Protein AF-A0A7W3TZZ7-F1 (afdb_monomer_lite)

pLDDT: mean 85.9, std 15.06, range [42.97, 97.88]

Foldseek 3Di:
DPPPPVVVVVLVVVLVVLLVVLLVVLVVVDPDLVSSLVVLVVVLVVLPPPDDDPVSVVVSVSSVSSSVVNNVVSVVVVVPPPPPPPPPDD

Sequence (90 aa):
MKDLGQWTEEFKEAAKKLANELVNEAKEESNTYGEATRYIKRLNQQAYGDITDPEDHAGMKVNDAVCGLAIRMIHDEERSLPISRGENND

Radius of gyration: 17.14 Å; chains: 1; bounding box: 43×38×49 Å

Organism: NCBI:txid2759855

Secondary structure (DSSP, 8-state):
---HHHHHHHHHHHHHHHHHHHHHHHHHS-SSHHHHHHHHHHHHHHTTS---SHHHHHHHHHHHHHHHHHHHHHHHHHHHS---------

Structure (mmCIF, N/CA/C/O backbone):
data_AF-A0A7W3TZZ7-F1
#
_entry.id   AF-A0A7W3TZZ7-F1
#
loop_
_atom_site.group_PDB
_atom_site.id
_atom_site.type_symbol
_atom_site.label_atom_id
_atom_site.label_alt_id
_atom_site.label_comp_id
_atom_site.label_asym_id
_atom_site.label_entity_id
_atom_site.label_seq_id
_atom_site.pdbx_PDB_ins_code
_atom_site.Cartn_x
_atom_site.Cartn_y
_atom_site.Cartn_z
_atom_site.occupancy
_atom_site.B_iso_or_equiv
_atom_site.auth_seq_id
_atom_site.auth_comp_id
_atom_site.auth_asym_id
_atom_site.auth_atom_id
_atom_site.pdbx_PDB_model_num
ATOM 1 N N . MET A 1 1 ? 16.356 -22.850 -17.080 1.00 52.34 1 MET A N 1
ATOM 2 C CA . MET A 1 1 ? 15.120 -22.038 -17.075 1.00 52.34 1 MET A CA 1
ATOM 3 C C . MET A 1 1 ? 15.268 -21.090 -15.895 1.00 52.34 1 MET A C 1
ATOM 5 O O . MET A 1 1 ? 15.545 -21.601 -14.819 1.00 52.34 1 MET A O 1
ATOM 9 N N . LYS A 1 2 ? 15.269 -19.759 -16.082 1.00 57.59 2 LYS A N 1
ATOM 10 C CA . LYS A 1 2 ? 15.344 -18.839 -14.930 1.00 57.59 2 LYS A CA 1
ATOM 11 C C . LYS A 1 2 ? 14.116 -19.102 -14.060 1.00 57.59 2 LYS A C 1
ATOM 13 O O . LYS A 1 2 ? 13.016 -19.170 -14.604 1.00 57.59 2 LYS A O 1
ATOM 18 N N . ASP A 1 3 ? 14.324 -19.314 -12.767 1.00 65.38 3 ASP A N 1
ATOM 19 C CA . ASP A 1 3 ? 13.239 -19.531 -11.820 1.00 65.38 3 ASP A CA 1
ATOM 20 C C . ASP A 1 3 ? 12.439 -18.229 -11.688 1.00 65.38 3 ASP A C 1
ATOM 22 O O . ASP A 1 3 ? 12.854 -17.280 -11.026 1.00 65.38 3 ASP A O 1
ATOM 26 N N . LEU A 1 4 ? 11.317 -18.151 -12.407 1.00 66.38 4 LEU A N 1
ATOM 27 C CA . LEU A 1 4 ? 10.404 -17.005 -12.367 1.00 66.38 4 LEU A CA 1
ATOM 28 C C . LEU A 1 4 ? 9.745 -16.854 -10.980 1.00 66.38 4 LEU A C 1
ATOM 30 O O . LEU A 1 4 ? 9.195 -15.793 -10.675 1.00 66.38 4 LEU A O 1
ATOM 34 N N . GLY A 1 5 ? 9.808 -17.896 -10.140 1.00 80.12 5 GLY A N 1
ATOM 35 C CA . GLY A 1 5 ? 9.266 -17.905 -8.786 1.00 80.12 5 GLY A CA 1
ATOM 36 C C . GLY A 1 5 ? 10.013 -16.966 -7.844 1.00 80.12 5 GLY A C 1
ATOM 37 O O . GLY A 1 5 ? 9.366 -16.201 -7.132 1.00 80.12 5 GLY A O 1
ATOM 38 N N . GLN A 1 6 ? 11.350 -16.941 -7.899 1.00 88.00 6 GLN A N 1
ATOM 39 C CA . GLN A 1 6 ? 12.155 -16.094 -7.010 1.00 88.00 6 GLN A CA 1
ATOM 40 C C . GLN A 1 6 ? 11.831 -14.605 -7.198 1.00 88.00 6 GLN A C 1
ATOM 42 O O . GLN A 1 6 ? 11.553 -13.905 -6.229 1.00 88.00 6 GLN A O 1
ATOM 47 N N . TRP A 1 7 ? 11.779 -14.142 -8.450 1.00 86.44 7 TRP A N 1
ATOM 48 C CA . TRP A 1 7 ? 11.436 -12.751 -8.765 1.00 86.44 7 TRP A CA 1
ATOM 49 C C . TRP A 1 7 ? 10.030 -12.372 -8.281 1.00 86.44 7 TRP A C 1
ATOM 51 O O . TRP A 1 7 ? 9.800 -11.275 -7.776 1.00 86.44 7 TRP A O 1
ATOM 61 N N . THR A 1 8 ? 9.080 -13.298 -8.419 1.00 89.19 8 THR A N 1
ATOM 62 C CA . THR A 1 8 ? 7.697 -13.085 -7.981 1.00 89.19 8 THR A CA 1
ATOM 63 C C . THR A 1 8 ? 7.605 -12.951 -6.461 1.00 89.19 8 THR A C 1
ATOM 65 O O . THR A 1 8 ? 6.885 -12.081 -5.973 1.00 89.19 8 THR A O 1
ATOM 68 N N . GLU A 1 9 ? 8.325 -13.783 -5.707 1.00 91.56 9 GLU A N 1
ATOM 69 C CA . GLU A 1 9 ? 8.326 -13.714 -4.242 1.00 91.56 9 GLU A CA 1
ATOM 70 C C . GLU A 1 9 ? 9.053 -12.474 -3.718 1.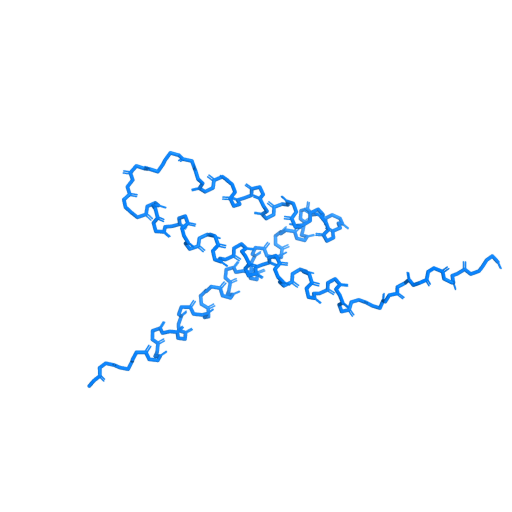00 91.56 9 GLU A C 1
ATOM 72 O O . GLU A 1 9 ? 8.522 -11.787 -2.849 1.00 91.56 9 GLU A O 1
ATOM 77 N N . GLU A 1 10 ? 10.198 -12.109 -4.298 1.00 92.31 10 GLU A N 1
ATOM 78 C CA . GLU A 1 10 ? 10.901 -10.869 -3.944 1.00 92.31 10 GLU A CA 1
ATOM 79 C C . GLU A 1 10 ? 10.006 -9.638 -4.147 1.00 92.31 10 GLU A C 1
ATOM 81 O O . GLU A 1 10 ? 9.934 -8.766 -3.279 1.00 92.31 10 GLU A O 1
ATOM 86 N N . PHE A 1 11 ? 9.256 -9.594 -5.253 1.00 90.12 11 PHE A N 1
ATOM 87 C CA . PHE A 1 11 ? 8.325 -8.500 -5.521 1.00 90.12 11 PHE A CA 1
ATOM 88 C C . PHE A 1 11 ? 7.158 -8.462 -4.524 1.00 90.12 11 PHE A C 1
ATOM 90 O O . PHE A 1 11 ? 6.782 -7.385 -4.057 1.00 90.12 11 PHE A O 1
ATOM 97 N N . LYS A 1 12 ? 6.595 -9.622 -4.156 1.00 91.94 12 LYS A N 1
ATOM 98 C CA . LYS A 1 12 ? 5.536 -9.707 -3.135 1.00 91.94 12 LYS A CA 1
ATOM 99 C C . LYS A 1 12 ? 6.025 -9.226 -1.774 1.00 91.94 12 LYS A C 1
ATOM 101 O O . LYS A 1 12 ? 5.325 -8.450 -1.127 1.00 91.94 12 LYS A O 1
ATOM 106 N N . GLU A 1 13 ? 7.206 -9.665 -1.349 1.00 94.31 13 GLU A N 1
ATOM 107 C CA . GLU A 1 13 ? 7.787 -9.263 -0.067 1.00 94.31 13 GLU A CA 1
ATOM 108 C C . GLU A 1 13 ? 8.114 -7.766 -0.045 1.00 94.31 13 GLU A C 1
ATOM 110 O O . GLU A 1 13 ? 7.798 -7.085 0.932 1.00 94.31 13 GLU A O 1
ATOM 115 N N . ALA A 1 14 ? 8.641 -7.214 -1.142 1.00 94.81 14 ALA A N 1
ATOM 116 C CA . ALA A 1 14 ? 8.868 -5.776 -1.269 1.00 94.81 14 ALA A CA 1
ATOM 117 C C . ALA A 1 14 ? 7.556 -4.975 -1.180 1.00 94.81 14 ALA A C 1
ATOM 119 O O . ALA A 1 14 ? 7.459 -4.036 -0.387 1.00 94.81 14 ALA A O 1
ATOM 120 N N . ALA A 1 15 ? 6.522 -5.372 -1.931 1.00 94.81 15 ALA A N 1
ATOM 121 C CA . ALA A 1 15 ? 5.218 -4.711 -1.901 1.00 94.81 15 ALA A CA 1
ATOM 122 C C . ALA A 1 15 ? 4.563 -4.792 -0.514 1.00 94.81 15 ALA A C 1
ATOM 124 O O . ALA A 1 15 ? 4.008 -3.808 -0.028 1.00 94.81 15 ALA A O 1
ATOM 125 N N . LYS A 1 16 ? 4.664 -5.948 0.152 1.00 95.94 16 LYS A N 1
ATOM 126 C CA . LYS A 1 16 ? 4.163 -6.152 1.515 1.00 95.94 16 LYS A CA 1
ATOM 127 C C . LYS A 1 16 ? 4.906 -5.285 2.527 1.00 95.94 16 LYS A C 1
ATOM 129 O O . LYS A 1 16 ? 4.267 -4.699 3.396 1.00 95.94 16 LYS A O 1
ATOM 134 N N . LYS A 1 17 ? 6.234 -5.189 2.427 1.00 97.31 17 LYS A N 1
ATOM 135 C CA . LYS A 1 17 ? 7.043 -4.327 3.295 1.00 97.31 17 LYS A CA 1
ATOM 136 C C . LYS A 1 17 ? 6.611 -2.863 3.168 1.00 97.31 17 LYS A C 1
ATOM 138 O O . LYS A 1 17 ? 6.282 -2.257 4.181 1.00 97.31 17 LYS A O 1
ATOM 143 N N . LEU A 1 18 ? 6.527 -2.347 1.940 1.00 97.25 18 LEU A N 1
ATOM 144 C CA . LEU A 1 18 ? 6.088 -0.972 1.676 1.00 97.25 18 LEU A CA 1
ATOM 145 C C . LEU A 1 18 ? 4.652 -0.721 2.154 1.00 97.25 18 LEU A C 1
ATOM 147 O O . LEU A 1 18 ? 4.369 0.312 2.752 1.00 97.25 18 LEU A O 1
ATOM 151 N N . ALA A 1 19 ? 3.744 -1.678 1.943 1.00 97.56 19 ALA A N 1
ATOM 152 C CA . ALA A 1 19 ? 2.371 -1.555 2.419 1.00 97.56 19 ALA A CA 1
ATOM 153 C C . ALA A 1 19 ? 2.296 -1.506 3.953 1.00 97.56 19 ALA A C 1
ATOM 155 O O . ALA A 1 19 ? 1.538 -0.705 4.484 1.00 97.56 19 ALA A O 1
ATOM 156 N N . ASN A 1 20 ? 3.091 -2.309 4.670 1.00 97.88 20 ASN A N 1
ATOM 157 C CA . ASN A 1 20 ? 3.154 -2.255 6.135 1.00 97.88 20 ASN A CA 1
ATOM 158 C C . ASN A 1 20 ? 3.663 -0.902 6.646 1.00 97.88 20 ASN A C 1
ATOM 160 O O . ASN A 1 20 ? 3.086 -0.358 7.583 1.00 97.88 20 ASN A O 1
ATOM 164 N N . GLU A 1 21 ? 4.727 -0.368 6.041 1.00 97.50 21 GLU A N 1
ATOM 165 C CA . GLU A 1 21 ? 5.266 0.955 6.385 1.00 97.50 21 GLU A CA 1
ATOM 166 C C . GLU A 1 21 ? 4.190 2.035 6.202 1.00 97.50 21 GLU A C 1
ATOM 168 O O . GLU A 1 21 ? 3.905 2.784 7.135 1.00 97.50 21 GLU A O 1
ATOM 173 N N . LEU A 1 22 ? 3.496 2.019 5.059 1.00 97.12 22 LEU A N 1
ATOM 174 C CA . LEU A 1 22 ? 2.411 2.951 4.760 1.00 97.12 22 LEU A CA 1
ATOM 175 C C . LEU A 1 22 ? 1.202 2.801 5.701 1.00 97.12 22 LEU A C 1
ATOM 177 O O . LEU A 1 22 ? 0.581 3.796 6.067 1.00 97.12 22 LEU A O 1
ATOM 181 N N . VAL A 1 23 ? 0.843 1.575 6.097 1.00 97.56 23 VAL A N 1
ATOM 182 C CA . VAL A 1 23 ? -0.229 1.342 7.082 1.00 97.56 23 VAL A CA 1
ATOM 183 C C . VAL A 1 23 ? 0.153 1.920 8.443 1.00 97.56 23 VAL A C 1
ATOM 185 O O . VAL A 1 23 ? -0.688 2.558 9.072 1.00 97.56 23 VAL A O 1
ATOM 188 N N . ASN A 1 24 ? 1.392 1.713 8.896 1.00 97.25 24 ASN A N 1
ATOM 189 C CA . ASN A 1 24 ? 1.860 2.251 10.174 1.00 97.25 24 ASN A CA 1
ATOM 190 C C . ASN A 1 24 ? 1.821 3.780 10.169 1.00 97.25 24 ASN A C 1
ATOM 192 O O . ASN A 1 24 ? 1.193 4.364 11.046 1.00 97.25 24 ASN A O 1
ATOM 196 N N . GLU A 1 25 ? 2.377 4.410 9.134 1.00 97.25 25 GLU A N 1
ATOM 197 C CA . GLU A 1 25 ? 2.341 5.866 8.964 1.00 97.25 25 GLU A CA 1
ATOM 198 C C . GLU A 1 25 ? 0.898 6.395 8.942 1.00 97.25 25 GLU A C 1
ATOM 200 O O . GLU A 1 25 ? 0.546 7.315 9.677 1.00 97.25 25 GLU A O 1
ATOM 205 N N . ALA A 1 26 ? 0.007 5.757 8.175 1.00 96.38 26 ALA A N 1
ATOM 206 C CA . ALA A 1 26 ? -1.392 6.166 8.106 1.00 96.38 26 ALA A CA 1
ATOM 207 C C . ALA A 1 26 ? -2.108 6.083 9.465 1.00 96.38 26 ALA A C 1
ATOM 209 O O . ALA A 1 26 ? -3.017 6.876 9.713 1.00 96.38 26 ALA A O 1
ATOM 210 N N . LYS A 1 27 ? -1.731 5.130 10.328 1.00 94.00 27 LYS A N 1
ATOM 211 C CA . LYS A 1 27 ? -2.285 4.965 11.683 1.00 94.00 27 LYS A CA 1
ATOM 212 C C . LYS A 1 27 ? -1.662 5.927 12.692 1.00 94.00 27 LYS A C 1
ATOM 214 O O . LYS A 1 27 ? -2.347 6.305 13.634 1.00 94.00 27 LYS A O 1
ATOM 219 N N . GLU A 1 28 ? -0.411 6.331 12.502 1.00 95.88 28 GLU A N 1
ATOM 220 C CA . GLU A 1 28 ? 0.228 7.383 13.302 1.00 95.88 28 GLU A CA 1
ATOM 221 C C . GLU A 1 28 ? -0.395 8.760 13.010 1.00 95.88 28 GLU A C 1
ATOM 223 O O . GLU A 1 28 ? -0.638 9.539 13.929 1.00 95.88 28 GLU A O 1
ATOM 228 N N . GLU A 1 29 ? -0.748 9.019 11.748 1.00 93.25 29 GLU A N 1
ATOM 229 C CA . GLU A 1 29 ? -1.324 10.288 11.277 1.00 93.25 29 GLU A CA 1
ATOM 230 C C . GLU A 1 29 ? -2.862 10.378 11.400 1.00 93.25 29 GLU A C 1
ATOM 232 O O . GLU A 1 29 ? -3.472 11.368 10.983 1.00 93.25 29 GLU A O 1
ATOM 237 N N . SER A 1 30 ? -3.531 9.346 11.929 1.00 93.25 30 SER A N 1
ATOM 238 C CA . SER A 1 30 ? -5.000 9.251 11.933 1.00 93.25 30 SER A CA 1
ATOM 239 C C . SER A 1 30 ? -5.568 8.711 13.241 1.00 93.25 30 SER A C 1
ATOM 241 O O . SER A 1 30 ? -5.027 7.788 13.835 1.00 93.25 30 SER A O 1
ATOM 243 N N . ASN A 1 31 ? -6.746 9.198 13.643 1.00 89.44 31 ASN A N 1
ATOM 244 C CA . ASN A 1 31 ? -7.426 8.722 14.853 1.00 89.44 31 ASN A CA 1
ATOM 245 C C . ASN A 1 31 ? -8.410 7.575 14.576 1.00 89.44 31 ASN A C 1
ATOM 247 O O . ASN A 1 31 ? -8.873 6.909 15.501 1.00 89.44 31 ASN A O 1
ATOM 251 N N . THR A 1 32 ? -8.778 7.354 13.309 1.00 92.06 32 THR A N 1
ATOM 252 C CA . THR A 1 32 ? -9.745 6.322 12.902 1.00 92.06 32 THR A CA 1
ATOM 253 C C . THR A 1 32 ? -9.290 5.565 11.653 1.00 92.06 32 THR A C 1
ATOM 255 O O . THR A 1 32 ? -8.577 6.110 10.810 1.00 92.06 32 THR A O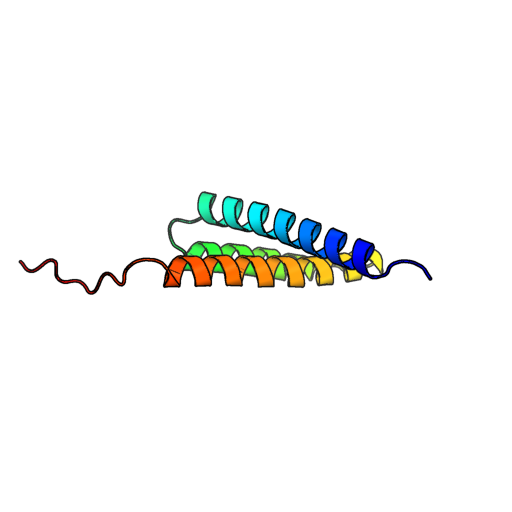 1
ATOM 258 N N . TYR A 1 33 ? -9.782 4.333 11.465 1.00 90.94 33 TYR A N 1
ATOM 259 C CA . TYR A 1 33 ? -9.555 3.549 10.237 1.00 90.94 33 TYR A CA 1
ATOM 260 C C . TYR A 1 33 ? -10.029 4.282 8.971 1.00 90.94 33 TYR A C 1
ATOM 262 O O . TYR A 1 33 ? -9.383 4.225 7.919 1.00 90.94 33 TYR A O 1
ATOM 270 N N . GLY A 1 34 ? -11.132 5.032 9.073 1.00 91.19 34 GLY A N 1
ATOM 271 C CA . GLY A 1 34 ? -11.638 5.864 7.983 1.00 91.19 34 GLY A CA 1
ATOM 272 C C . GLY A 1 34 ? -10.694 7.014 7.617 1.00 91.19 34 GLY A C 1
ATOM 273 O O . GLY A 1 34 ? -10.517 7.309 6.434 1.00 91.19 34 GLY A O 1
ATOM 274 N N . GLU A 1 35 ? -10.061 7.651 8.604 1.00 93.12 35 GLU A N 1
ATOM 275 C CA . GLU A 1 35 ? -9.040 8.684 8.384 1.00 93.12 35 GLU A CA 1
ATOM 276 C C . GLU A 1 35 ? -7.762 8.101 7.778 1.00 93.12 35 GLU A C 1
ATOM 278 O O . GLU A 1 35 ? -7.306 8.626 6.760 1.00 93.12 35 GLU A O 1
ATOM 283 N N . ALA A 1 36 ? -7.282 6.963 8.287 1.00 95.44 36 ALA A N 1
ATOM 284 C CA . ALA A 1 36 ? -6.111 6.268 7.751 1.00 95.44 36 ALA A CA 1
ATOM 285 C C . ALA A 1 36 ? -6.329 5.843 6.285 1.00 95.44 36 ALA A C 1
ATOM 287 O O . ALA A 1 36 ? -5.490 6.062 5.412 1.00 95.44 36 ALA A O 1
ATOM 288 N N . THR A 1 37 ? -7.526 5.349 5.955 1.00 95.69 37 THR A N 1
ATOM 289 C CA . THR A 1 37 ? -7.905 5.045 4.564 1.00 95.69 37 THR A CA 1
ATOM 290 C C . THR A 1 37 ? -7.890 6.296 3.678 1.00 95.69 37 THR A C 1
ATOM 292 O O . THR A 1 37 ? -7.458 6.247 2.523 1.00 95.69 37 THR A O 1
ATOM 295 N N . ARG A 1 38 ? -8.379 7.439 4.182 1.00 95.88 38 ARG A N 1
ATOM 296 C CA . ARG A 1 38 ?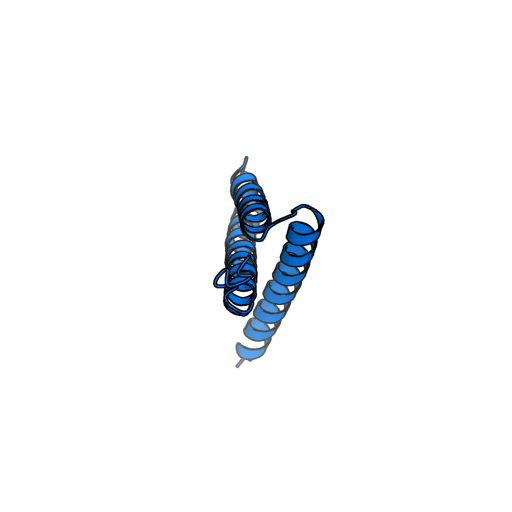 -8.349 8.715 3.444 1.00 95.88 38 ARG A CA 1
ATOM 297 C C . ARG A 1 38 ? -6.934 9.267 3.300 1.00 95.88 38 ARG A C 1
ATOM 299 O O . ARG A 1 38 ? -6.674 9.941 2.306 1.00 95.88 38 ARG A O 1
ATOM 306 N N . TYR A 1 39 ? -6.053 9.034 4.270 1.00 95.94 39 TYR A N 1
ATOM 307 C CA . TYR A 1 39 ? -4.636 9.383 4.185 1.00 95.94 39 TYR A CA 1
ATOM 308 C C . TYR A 1 39 ? -3.990 8.682 2.984 1.00 95.94 39 TYR A C 1
ATOM 310 O O . TYR A 1 39 ? -3.538 9.345 2.052 1.00 95.94 39 TYR A O 1
ATOM 318 N N . ILE A 1 40 ? -4.107 7.353 2.918 1.00 96.81 40 ILE A N 1
ATOM 319 C CA . ILE A 1 40 ? -3.526 6.547 1.834 1.00 96.81 40 ILE A CA 1
ATOM 320 C C . ILE A 1 40 ? -4.100 6.930 0.464 1.00 96.81 40 ILE A C 1
ATOM 322 O O . ILE A 1 40 ? -3.367 7.041 -0.515 1.00 96.81 40 ILE A O 1
ATOM 326 N N . LYS A 1 41 ? -5.411 7.194 0.372 1.00 95.31 41 LYS A N 1
ATOM 327 C CA . LYS A 1 41 ? -6.028 7.645 -0.889 1.00 95.31 41 LYS A CA 1
ATOM 328 C C . LYS A 1 41 ? -5.469 8.981 -1.382 1.00 95.31 41 LYS A C 1
ATOM 330 O O . LYS A 1 41 ? -5.329 9.151 -2.590 1.00 95.31 41 LYS A O 1
ATOM 335 N N . ARG A 1 42 ? -5.171 9.916 -0.473 1.00 94.12 42 ARG A N 1
ATOM 336 C CA . ARG A 1 42 ? -4.565 11.211 -0.822 1.00 94.12 42 ARG A CA 1
ATOM 337 C C . ARG A 1 42 ? -3.145 11.021 -1.346 1.00 94.12 42 ARG A C 1
ATOM 339 O O . ARG A 1 42 ? -2.837 11.558 -2.404 1.00 94.12 42 ARG A O 1
ATOM 346 N N . LEU A 1 43 ? -2.341 10.201 -0.670 1.00 92.12 43 LEU A N 1
ATOM 347 C CA . LEU A 1 43 ? -0.998 9.846 -1.130 1.00 92.12 43 LEU A CA 1
ATOM 348 C C . LEU A 1 43 ? -1.045 9.190 -2.517 1.00 92.12 43 LEU A C 1
ATOM 350 O O . LEU A 1 43 ? -0.298 9.582 -3.410 1.00 92.12 43 LEU A O 1
ATOM 354 N N . ASN A 1 44 ? -1.992 8.272 -2.753 1.00 93.12 44 ASN A N 1
ATOM 355 C CA . ASN A 1 44 ? -2.125 7.647 -4.069 1.00 93.12 44 ASN A CA 1
ATOM 356 C C . ASN A 1 44 ? -2.436 8.653 -5.182 1.00 93.12 44 ASN A C 1
ATOM 358 O O . ASN A 1 44 ? -1.890 8.549 -6.271 1.00 93.12 44 ASN A O 1
ATOM 362 N N . GLN A 1 45 ? -3.286 9.646 -4.918 1.00 90.06 45 GLN A N 1
ATOM 363 C CA . GLN A 1 45 ? -3.613 10.682 -5.903 1.00 90.06 45 GLN A CA 1
ATOM 364 C C . GLN A 1 45 ? -2.423 11.591 -6.223 1.00 90.06 45 GLN A C 1
ATOM 366 O O . GLN A 1 45 ? -2.297 12.038 -7.359 1.00 90.06 45 GLN A O 1
ATOM 371 N N . GLN A 1 46 ? -1.538 11.844 -5.256 1.00 87.81 46 GLN A N 1
ATOM 372 C CA . GLN A 1 46 ? -0.341 12.662 -5.474 1.00 87.81 46 GLN A CA 1
ATOM 373 C C . GLN A 1 46 ? 0.658 12.002 -6.434 1.00 87.81 46 GLN A C 1
ATOM 375 O O . GLN A 1 46 ? 1.380 12.711 -7.130 1.00 87.81 46 GLN A O 1
ATOM 380 N N . ALA A 1 47 ? 0.655 10.669 -6.533 1.00 83.62 47 ALA A N 1
ATOM 381 C CA . ALA A 1 47 ? 1.510 9.932 -7.465 1.00 83.62 47 ALA A CA 1
ATOM 382 C C . ALA A 1 47 ? 1.137 10.134 -8.950 1.00 83.62 47 ALA A C 1
ATOM 384 O O . ALA A 1 47 ? 1.917 9.781 -9.827 1.00 83.62 47 ALA A O 1
ATOM 385 N N . TYR A 1 48 ? -0.030 10.720 -9.240 1.00 82.25 48 TYR A N 1
ATOM 386 C CA . TYR A 1 48 ? -0.505 11.039 -10.594 1.00 82.25 48 TYR A CA 1
ATOM 387 C C . TYR A 1 48 ? -0.172 12.483 -11.020 1.00 82.25 48 TYR A C 1
ATOM 389 O O . TYR A 1 48 ? -0.893 13.068 -11.827 1.00 82.25 48 TYR A O 1
ATOM 397 N N . GLY A 1 49 ? 0.868 13.083 -10.430 1.00 81.00 49 GLY A N 1
ATOM 398 C CA . GLY A 1 49 ? 1.348 14.429 -10.753 1.00 81.00 49 GLY A CA 1
ATOM 399 C C . GLY A 1 49 ? 1.988 14.546 -12.144 1.00 81.00 49 GLY A C 1
ATOM 400 O O . GLY A 1 49 ? 1.540 13.930 -13.109 1.00 81.00 49 GLY A O 1
ATOM 401 N N . ASP A 1 50 ? 3.032 15.370 -12.263 1.00 71.75 50 ASP A N 1
ATOM 402 C CA . ASP A 1 50 ? 3.715 15.604 -13.542 1.00 71.75 50 ASP A CA 1
ATOM 403 C C . ASP A 1 50 ? 4.613 14.402 -13.886 1.00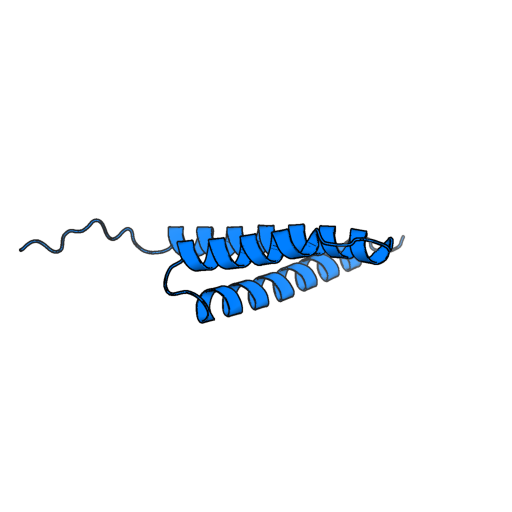 71.75 50 ASP A C 1
ATOM 405 O O . ASP A 1 50 ? 5.751 14.302 -13.436 1.00 71.75 50 ASP A O 1
ATOM 409 N N . ILE A 1 51 ? 4.048 13.433 -14.610 1.00 79.00 51 ILE A N 1
ATOM 410 C CA . ILE A 1 51 ? 4.730 12.206 -15.038 1.00 79.00 51 ILE A CA 1
ATOM 411 C C . ILE A 1 51 ? 5.426 12.504 -16.361 1.00 79.00 51 ILE A C 1
ATOM 413 O O . ILE A 1 51 ? 4.792 12.493 -17.421 1.00 79.00 51 ILE A O 1
ATOM 417 N N . THR A 1 52 ? 6.724 12.782 -16.298 1.00 79.69 52 THR A N 1
ATOM 418 C CA . THR A 1 52 ? 7.520 13.128 -17.481 1.00 79.69 52 THR A CA 1
ATOM 419 C C . THR A 1 52 ? 8.337 11.953 -18.004 1.00 79.69 52 THR A C 1
ATOM 421 O O . THR A 1 52 ? 8.517 11.859 -19.220 1.00 79.69 52 THR A O 1
ATOM 424 N N . ASP A 1 53 ? 8.748 11.025 -17.129 1.00 86.94 53 ASP A N 1
ATOM 425 C CA . ASP A 1 53 ? 9.618 9.904 -17.491 1.00 86.94 53 ASP A CA 1
ATOM 426 C C . ASP A 1 53 ? 8.929 8.522 -17.362 1.00 86.94 53 ASP A C 1
ATOM 428 O O . ASP A 1 53 ? 8.014 8.330 -16.551 1.00 86.94 53 ASP A O 1
ATOM 432 N N . PRO A 1 54 ? 9.333 7.507 -18.158 1.00 85.31 54 PRO A N 1
ATOM 433 C CA . PRO A 1 54 ? 8.781 6.149 -18.072 1.00 85.31 54 PRO A CA 1
ATOM 434 C C . PRO A 1 54 ? 8.901 5.509 -16.680 1.00 85.31 54 PRO A C 1
ATOM 436 O O . PRO A 1 54 ? 8.029 4.735 -16.271 1.00 85.31 54 PRO A O 1
ATOM 439 N N . GLU A 1 55 ? 9.966 5.827 -15.949 1.00 89.38 55 GLU A N 1
ATOM 440 C CA . GLU A 1 55 ? 10.212 5.385 -14.580 1.00 89.38 55 GLU A CA 1
ATOM 441 C C . GLU A 1 55 ? 9.180 5.958 -13.602 1.00 89.38 55 GLU A C 1
ATOM 443 O O . GLU A 1 55 ? 8.701 5.220 -12.740 1.00 89.38 55 GLU A O 1
ATOM 448 N N . ASP A 1 56 ? 8.756 7.212 -13.783 1.00 86.81 56 ASP A N 1
ATOM 449 C CA . ASP A 1 56 ? 7.690 7.828 -12.982 1.00 86.81 56 ASP A CA 1
ATOM 450 C C . ASP A 1 56 ? 6.358 7.114 -13.218 1.00 86.81 56 ASP A C 1
ATOM 452 O O . ASP A 1 56 ? 5.609 6.823 -12.283 1.00 86.81 56 ASP A O 1
ATOM 456 N N . HIS A 1 57 ? 6.085 6.736 -14.471 1.00 87.81 57 HIS A N 1
ATOM 457 C CA . HIS A 1 57 ? 4.889 5.970 -14.807 1.00 87.81 57 HIS A CA 1
ATOM 458 C C . HIS A 1 57 ? 4.907 4.571 -14.166 1.00 87.81 57 HIS A C 1
ATOM 460 O O . HIS A 1 57 ? 3.878 4.085 -13.684 1.00 87.81 57 HIS A O 1
ATOM 466 N N . ALA A 1 58 ? 6.068 3.909 -14.132 1.00 88.81 58 ALA A N 1
ATOM 467 C CA . ALA A 1 58 ? 6.2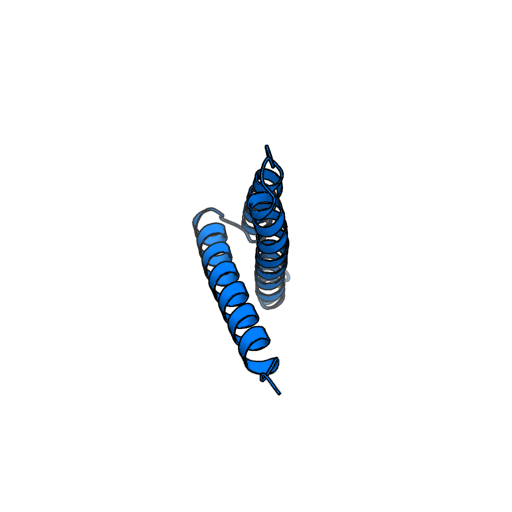28 2.645 -13.415 1.00 88.81 58 ALA A CA 1
ATOM 468 C C . ALA A 1 58 ? 6.058 2.834 -11.897 1.00 88.81 58 ALA A C 1
ATOM 470 O O . ALA A 1 58 ? 5.341 2.056 -11.263 1.00 88.81 58 ALA A O 1
ATOM 471 N N . GLY A 1 59 ? 6.643 3.895 -11.335 1.00 89.38 59 GLY A N 1
ATOM 472 C CA . GLY A 1 59 ? 6.506 4.282 -9.933 1.00 89.38 59 GLY A CA 1
ATOM 473 C C . GLY A 1 59 ? 5.048 4.497 -9.529 1.00 89.38 59 GLY A C 1
ATOM 474 O O . GLY A 1 59 ? 4.600 3.919 -8.542 1.00 89.38 59 GLY A O 1
ATOM 475 N N . MET A 1 60 ? 4.269 5.209 -10.347 1.00 91.50 60 MET A N 1
ATOM 476 C CA . MET A 1 60 ? 2.827 5.397 -10.155 1.00 91.50 60 MET A CA 1
ATOM 477 C C . MET A 1 60 ? 2.083 4.055 -10.064 1.00 91.50 60 MET A C 1
ATOM 479 O O . MET A 1 60 ? 1.265 3.856 -9.166 1.00 91.50 60 MET A O 1
ATOM 483 N N . LYS A 1 61 ? 2.383 3.094 -10.950 1.00 92.31 61 LYS A N 1
ATOM 484 C CA . LYS A 1 61 ? 1.738 1.767 -10.921 1.00 92.31 61 LYS A CA 1
ATOM 485 C C . LYS A 1 61 ? 2.133 0.930 -9.712 1.00 92.31 61 LYS A C 1
ATOM 487 O O . LYS A 1 61 ? 1.296 0.205 -9.174 1.00 92.31 61 LYS A O 1
ATOM 492 N N . VAL A 1 62 ? 3.385 1.024 -9.273 1.00 92.19 62 VAL A N 1
ATOM 493 C CA . VAL A 1 62 ? 3.823 0.384 -8.027 1.00 92.19 62 VAL A CA 1
ATOM 494 C C . VAL A 1 62 ? 3.114 1.024 -6.832 1.00 92.19 62 VAL A C 1
ATOM 496 O O . VAL A 1 62 ? 2.603 0.303 -5.975 1.00 92.19 62 VAL A O 1
ATOM 499 N N . ASN A 1 63 ? 2.999 2.353 -6.813 1.00 93.81 63 ASN A N 1
ATOM 500 C CA . ASN A 1 63 ? 2.306 3.091 -5.765 1.00 93.81 63 ASN A CA 1
ATOM 501 C C . ASN A 1 63 ? 0.824 2.700 -5.661 1.00 93.81 63 ASN A C 1
ATOM 503 O O . ASN A 1 63 ? 0.351 2.421 -4.560 1.00 93.81 63 ASN A O 1
ATOM 507 N N . ASP A 1 64 ? 0.119 2.578 -6.793 1.00 94.44 64 ASP A N 1
ATOM 508 C CA . ASP A 1 64 ? -1.265 2.082 -6.836 1.00 94.44 64 ASP A CA 1
ATOM 509 C C . ASP A 1 64 ? -1.397 0.713 -6.156 1.00 94.44 64 ASP A C 1
ATOM 511 O O . ASP A 1 64 ? -2.302 0.487 -5.348 1.00 94.44 64 ASP A O 1
ATOM 515 N N . ALA A 1 65 ? -0.495 -0.215 -6.491 1.00 94.94 65 ALA A N 1
ATOM 516 C CA . ALA A 1 65 ? -0.524 -1.575 -5.967 1.00 94.94 65 ALA A CA 1
ATOM 517 C C . ALA A 1 65 ? -0.265 -1.605 -4.452 1.00 94.94 65 ALA A C 1
ATOM 519 O O . ALA A 1 65 ? -0.989 -2.283 -3.717 1.00 94.94 65 ALA A O 1
ATOM 520 N N . VAL A 1 66 ? 0.724 -0.839 -3.982 1.00 96.81 66 VAL A N 1
ATOM 521 C CA . VAL A 1 66 ? 1.060 -0.712 -2.555 1.00 96.81 66 VAL A CA 1
ATOM 522 C C . VAL A 1 66 ? -0.090 -0.064 -1.780 1.00 96.81 66 VAL A C 1
ATOM 524 O O . VAL A 1 66 ? -0.531 -0.617 -0.772 1.00 96.81 66 VAL A O 1
ATOM 527 N N . CYS A 1 67 ? -0.645 1.048 -2.273 1.00 97.06 67 CYS A N 1
ATOM 528 C CA . CYS A 1 67 ? -1.782 1.728 -1.649 1.00 97.06 67 CYS A CA 1
ATOM 529 C C . CYS A 1 67 ? -3.025 0.828 -1.596 1.00 97.06 67 CYS A C 1
ATOM 531 O O . CYS A 1 67 ? -3.725 0.785 -0.582 1.00 97.06 67 CYS A O 1
ATOM 533 N N . GLY A 1 68 ? -3.296 0.078 -2.668 1.00 96.94 68 GLY A N 1
ATOM 534 C CA . GLY A 1 68 ? -4.398 -0.880 -2.721 1.00 96.94 68 GLY A CA 1
ATOM 535 C C . GLY A 1 68 ? -4.260 -1.998 -1.684 1.00 96.94 68 GLY A C 1
ATOM 536 O O . GLY A 1 68 ? -5.238 -2.338 -1.012 1.00 96.94 68 GLY A O 1
ATOM 537 N N . LEU A 1 69 ? -3.047 -2.535 -1.511 1.00 97.44 69 LEU A N 1
ATOM 538 C CA . LEU A 1 69 ? -2.757 -3.531 -0.479 1.00 97.44 69 LEU A CA 1
ATOM 539 C C . LEU A 1 69 ? -2.916 -2.943 0.930 1.00 97.44 69 LEU A C 1
ATOM 541 O O . LEU A 1 69 ? -3.604 -3.538 1.757 1.00 97.44 69 LEU A O 1
ATOM 545 N N . ALA A 1 70 ? -2.356 -1.761 1.185 1.00 97.69 70 ALA A N 1
ATOM 546 C CA . ALA A 1 70 ? -2.428 -1.092 2.481 1.00 97.69 70 ALA A CA 1
ATOM 547 C C . ALA A 1 70 ? -3.879 -0.794 2.912 1.00 97.69 70 ALA A C 1
ATOM 549 O O . ALA A 1 70 ? -4.277 -1.107 4.033 1.00 97.69 70 ALA A O 1
ATOM 550 N N . ILE A 1 71 ? -4.719 -0.287 2.000 1.00 97.12 71 ILE A N 1
ATOM 551 C CA . ILE A 1 71 ? -6.154 -0.069 2.265 1.00 97.12 71 ILE A CA 1
ATOM 552 C C . ILE A 1 71 ? -6.858 -1.385 2.607 1.00 97.12 71 ILE A C 1
ATOM 554 O O . ILE A 1 71 ? -7.690 -1.430 3.513 1.00 97.12 71 ILE A O 1
ATOM 558 N N . ARG A 1 72 ? -6.542 -2.469 1.890 1.00 96.38 72 ARG A N 1
ATOM 559 C CA . ARG A 1 72 ? -7.116 -3.784 2.188 1.00 96.38 72 ARG A CA 1
ATOM 560 C C . ARG A 1 72 ? -6.736 -4.252 3.591 1.00 96.38 72 ARG A C 1
ATOM 562 O O . ARG A 1 72 ? -7.612 -4.723 4.304 1.00 96.38 72 ARG A O 1
ATOM 569 N N . MET A 1 73 ? -5.479 -4.077 3.991 1.00 96.12 73 MET A N 1
ATOM 570 C CA . MET A 1 73 ? -5.006 -4.439 5.330 1.00 96.12 73 MET A CA 1
ATOM 571 C C . MET A 1 73 ? -5.740 -3.666 6.431 1.00 96.12 73 MET A C 1
ATOM 573 O O . MET A 1 73 ? -6.185 -4.275 7.397 1.00 96.12 73 MET A O 1
ATOM 577 N N . ILE A 1 74 ? -5.942 -2.357 6.248 1.00 94.00 74 ILE A N 1
ATOM 578 C CA . ILE A 1 74 ? -6.728 -1.518 7.167 1.00 94.00 74 ILE A CA 1
ATOM 579 C C . ILE A 1 74 ? -8.167 -2.033 7.287 1.00 94.00 74 ILE A C 1
ATOM 581 O O . ILE A 1 74 ? -8.675 -2.165 8.397 1.00 94.00 74 ILE A O 1
ATOM 585 N N . HIS A 1 75 ? -8.825 -2.354 6.169 1.00 93.38 75 HIS A N 1
ATOM 586 C CA . HIS A 1 75 ? -10.189 -2.892 6.203 1.00 93.38 75 HIS A CA 1
ATOM 587 C C . HIS A 1 75 ? -10.266 -4.286 6.837 1.00 93.38 75 HIS A C 1
ATOM 589 O O . HIS A 1 75 ? -11.242 -4.592 7.519 1.00 93.38 75 HIS A O 1
ATOM 595 N N . ASP A 1 76 ? -9.280 -5.149 6.589 1.00 93.56 76 ASP A N 1
ATOM 596 C CA . ASP A 1 76 ? -9.230 -6.485 7.185 1.00 93.56 76 ASP A CA 1
ATOM 597 C C . ASP A 1 76 ? -9.025 -6.384 8.711 1.00 93.56 76 ASP A C 1
ATOM 599 O O . ASP A 1 76 ? -9.684 -7.104 9.462 1.00 93.56 76 ASP A O 1
ATOM 603 N N . GLU A 1 77 ? -8.209 -5.433 9.182 1.00 90.12 77 GLU A N 1
ATOM 604 C CA . GLU A 1 77 ? -8.048 -5.124 10.607 1.00 90.12 77 GLU A CA 1
ATOM 605 C C . GLU A 1 77 ? -9.337 -4.551 11.219 1.00 90.12 77 GLU A C 1
ATOM 607 O O . GLU A 1 77 ? -9.809 -5.067 12.232 1.00 90.12 77 GLU A O 1
ATOM 612 N N . GLU A 1 78 ? -9.970 -3.563 10.577 1.00 88.56 78 GLU A N 1
ATOM 613 C CA . GLU A 1 78 ? -11.243 -2.973 11.022 1.00 88.56 78 GLU A CA 1
ATOM 614 C C . GLU A 1 78 ? -12.341 -4.037 11.180 1.00 88.56 78 GLU A C 1
ATOM 616 O O . GLU A 1 78 ? -13.068 -4.049 12.171 1.00 88.56 78 GLU A O 1
ATOM 621 N N . ARG A 1 79 ? -12.432 -4.977 10.231 1.00 83.75 79 ARG A N 1
ATOM 622 C CA . ARG A 1 79 ? -13.391 -6.095 10.274 1.00 83.75 79 ARG A CA 1
ATOM 623 C C . ARG A 1 79 ? -13.056 -7.144 11.328 1.00 83.75 79 ARG A C 1
ATOM 625 O O . ARG A 1 79 ? -13.948 -7.887 11.732 1.00 83.75 79 ARG A O 1
ATOM 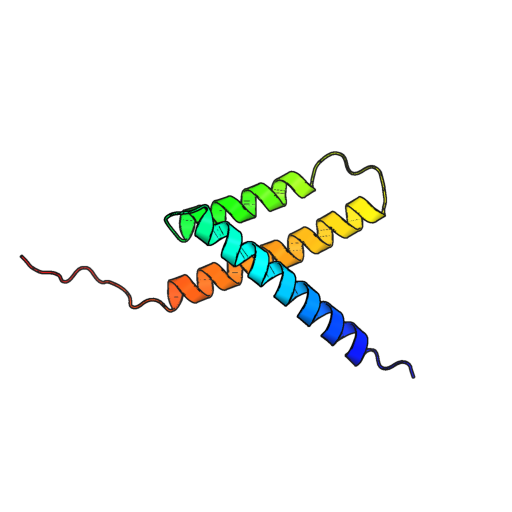632 N N . SER A 1 80 ? -11.788 -7.247 11.721 1.00 76.25 80 SER A N 1
ATOM 633 C CA . SER A 1 80 ? -11.337 -8.176 12.759 1.00 76.25 80 SER A CA 1
ATOM 634 C C . SER A 1 80 ? -11.606 -7.664 14.174 1.00 76.25 80 SER A C 1
ATOM 636 O O . SER A 1 80 ? -11.609 -8.457 15.117 1.00 76.25 80 SER A O 1
ATOM 638 N N . LEU A 1 81 ? -11.871 -6.361 14.334 1.00 75.25 81 LEU A N 1
ATOM 639 C CA . LEU A 1 81 ? -12.274 -5.810 15.617 1.00 75.25 81 LEU A CA 1
ATOM 640 C C . LEU A 1 81 ? -13.664 -6.333 16.002 1.00 75.25 81 LEU A C 1
ATOM 642 O O . LEU A 1 81 ? -14.558 -6.409 15.152 1.00 75.25 81 LEU A O 1
ATOM 646 N N . PRO A 1 82 ? -13.869 -6.703 17.281 1.00 59.59 82 PRO A N 1
ATOM 647 C CA . PRO A 1 82 ? -15.175 -7.135 17.746 1.00 59.59 82 PRO A CA 1
ATOM 648 C C . PRO A 1 82 ? -16.190 -6.044 17.419 1.00 59.59 82 PRO A C 1
ATOM 650 O O . PRO A 1 82 ? -15.958 -4.866 17.696 1.00 59.59 82 PRO A O 1
ATOM 653 N N . ILE A 1 83 ? -17.312 -6.441 16.814 1.00 52.47 83 ILE A N 1
ATOM 654 C CA . ILE A 1 83 ? -18.428 -5.535 16.565 1.00 52.47 83 ILE A CA 1
ATOM 655 C C . ILE A 1 83 ? -18.877 -5.048 17.940 1.00 52.47 83 ILE A C 1
ATOM 657 O O . ILE A 1 83 ? -19.596 -5.754 18.645 1.00 52.47 83 ILE A O 1
ATOM 661 N N . SER A 1 84 ? -18.447 -3.850 18.328 1.00 54.94 84 SER A N 1
ATOM 662 C CA . SER A 1 84 ? -19.096 -3.074 19.372 1.00 54.94 84 SER A CA 1
ATOM 663 C C . SER A 1 84 ? -20.509 -2.774 18.868 1.00 54.94 84 SER A C 1
ATOM 665 O O . SER A 1 84 ? -20.789 -1.744 18.259 1.00 54.94 84 SER A O 1
ATOM 667 N N . ARG A 1 85 ? -21.408 -3.750 19.026 1.00 47.09 85 ARG A N 1
ATOM 668 C CA . ARG A 1 85 ? -22.838 -3.489 19.103 1.00 47.09 85 ARG A CA 1
ATOM 669 C C . ARG A 1 85 ? -22.971 -2.781 20.434 1.00 47.09 85 ARG A C 1
ATOM 671 O O . ARG A 1 85 ? -22.692 -3.410 21.445 1.00 47.09 85 ARG A O 1
ATOM 678 N N . GLY A 1 86 ? -23.252 -1.483 20.420 1.00 46.59 86 GLY A N 1
ATOM 679 C CA . GLY A 1 86 ? -23.361 -0.667 21.626 1.00 46.59 86 GLY A CA 1
ATOM 680 C C . GLY A 1 86 ? -24.413 -1.206 22.598 1.00 46.59 86 GLY A C 1
ATOM 681 O O . GLY A 1 86 ? -25.526 -0.706 22.637 1.00 46.59 86 GLY A O 1
ATOM 682 N N . GLU A 1 87 ? -24.040 -2.212 23.380 1.00 46.19 87 GLU A N 1
ATOM 683 C CA . GLU A 1 87 ? -24.743 -2.729 24.547 1.00 46.19 87 GLU A CA 1
ATOM 684 C C . GLU A 1 87 ? -23.902 -2.408 25.788 1.00 46.19 87 GLU A C 1
ATOM 686 O O . GLU A 1 87 ? -23.627 -3.259 26.624 1.00 46.19 87 GLU A O 1
ATOM 691 N N . ASN A 1 88 ? -23.473 -1.152 25.912 1.00 44.66 88 ASN A N 1
ATOM 692 C CA . ASN A 1 88 ? -23.351 -0.565 27.239 1.00 44.66 88 ASN A CA 1
ATOM 693 C C . ASN A 1 88 ? -24.711 0.073 27.507 1.00 44.66 88 ASN A C 1
ATOM 695 O O . ASN A 1 88 ? -24.944 1.225 27.146 1.00 44.66 88 ASN A O 1
ATOM 699 N N . ASN A 1 89 ? -25.629 -0.755 28.013 1.00 45.44 89 ASN A N 1
ATOM 700 C CA . ASN A 1 89 ? -26.879 -0.291 28.597 1.00 45.44 89 ASN A CA 1
ATOM 701 C C . ASN A 1 89 ? -26.565 0.685 29.738 1.00 45.44 89 ASN A C 1
ATOM 703 O O . ASN A 1 89 ? -25.609 0.463 30.487 1.00 45.44 89 ASN A O 1
ATOM 707 N N . ASP A 1 90 ? -27.391 1.728 29.812 1.00 42.97 90 ASP A N 1
ATOM 708 C CA . ASP A 1 90 ? -27.578 2.612 30.968 1.00 42.97 90 ASP A CA 1
ATOM 709 C C . ASP A 1 90 ? -27.629 1.861 32.312 1.00 42.97 90 ASP A C 1
ATOM 711 O O . ASP A 1 90 ? -28.222 0.753 32.366 1.00 42.97 90 ASP A O 1
#